Protein AF-A0A183D5P9-F1 (afdb_monomer_lite)

Structure (mmCIF, N/CA/C/O backbone):
data_AF-A0A183D5P9-F1
#
_entry.id   AF-A0A183D5P9-F1
#
loop_
_atom_site.group_PDB
_atom_site.id
_atom_site.type_symbol
_atom_site.label_atom_id
_atom_site.label_alt_id
_atom_site.label_comp_id
_atom_site.label_asym_id
_atom_site.label_entity_id
_atom_site.label_seq_id
_atom_site.pdbx_PDB_ins_code
_atom_site.Cartn_x
_atom_site.Cartn_y
_atom_site.Cartn_z
_atom_site.occupancy
_atom_site.B_iso_or_equiv
_atom_site.auth_seq_id
_atom_site.auth_comp_id
_atom_site.auth_asym_id
_atom_site.auth_atom_id
_atom_site.pdbx_PDB_model_num
ATOM 1 N N . MET A 1 1 ? 6.755 -6.147 8.720 1.00 63.12 1 MET A N 1
ATOM 2 C CA . MET A 1 1 ? 6.532 -4.710 9.011 1.00 63.12 1 MET A CA 1
ATOM 3 C C . MET A 1 1 ? 5.106 -4.245 8.701 1.00 63.12 1 MET A C 1
ATOM 5 O O . MET A 1 1 ? 4.582 -3.468 9.481 1.00 63.12 1 MET A O 1
ATOM 9 N N . ALA A 1 2 ? 4.435 -4.748 7.654 1.00 69.12 2 ALA A N 1
ATOM 10 C CA . ALA A 1 2 ? 3.058 -4.348 7.318 1.00 69.12 2 ALA A CA 1
ATOM 11 C C . ALA A 1 2 ? 2.014 -4.579 8.438 1.00 69.12 2 ALA A C 1
ATOM 13 O O . ALA A 1 2 ? 1.174 -3.718 8.668 1.00 69.12 2 ALA A O 1
ATOM 14 N N . ALA A 1 3 ? 2.102 -5.689 9.183 1.00 77.12 3 ALA A N 1
ATOM 15 C CA . ALA A 1 3 ? 1.143 -6.010 10.249 1.00 77.12 3 ALA A CA 1
ATOM 16 C C . ALA A 1 3 ? 1.073 -4.949 11.367 1.00 77.12 3 ALA A C 1
ATOM 18 O O . ALA A 1 3 ? -0.014 -4.628 11.829 1.00 77.12 3 ALA A O 1
ATOM 19 N N . ALA A 1 4 ? 2.209 -4.357 11.753 1.00 79.06 4 ALA A N 1
ATOM 20 C CA . ALA A 1 4 ? 2.243 -3.307 12.774 1.00 79.06 4 ALA A CA 1
ATOM 21 C C . ALA A 1 4 ? 1.522 -2.028 12.314 1.00 79.06 4 ALA A C 1
ATOM 23 O O . ALA A 1 4 ? 0.860 -1.365 13.100 1.00 79.06 4 ALA A O 1
ATOM 24 N N . ILE A 1 5 ? 1.605 -1.706 11.022 1.00 75.38 5 ILE A N 1
ATOM 25 C CA . ILE A 1 5 ? 0.968 -0.519 10.445 1.00 75.38 5 ILE A CA 1
ATOM 26 C C . ILE A 1 5 ? -0.548 -0.725 10.321 1.00 75.38 5 ILE A C 1
ATOM 28 O O . ILE A 1 5 ? -1.312 0.201 10.568 1.00 75.38 5 ILE A O 1
ATOM 32 N N . ILE A 1 6 ? -0.987 -1.949 10.011 1.00 77.62 6 ILE A N 1
ATOM 33 C CA . ILE A 1 6 ? -2.411 -2.316 10.013 1.00 77.62 6 ILE A CA 1
ATOM 34 C C . ILE A 1 6 ? -2.978 -2.276 11.437 1.00 77.62 6 ILE A C 1
ATOM 36 O O . ILE A 1 6 ? -4.069 -1.753 11.632 1.00 77.62 6 ILE A O 1
ATOM 40 N N . ALA A 1 7 ? -2.235 -2.776 12.431 1.00 83.81 7 ALA A N 1
ATOM 41 C CA . ALA A 1 7 ? -2.645 -2.721 13.835 1.00 83.81 7 ALA A CA 1
ATOM 42 C C . ALA A 1 7 ? -2.844 -1.274 14.316 1.00 83.81 7 ALA A C 1
ATOM 44 O O . ALA A 1 7 ? -3.880 -0.961 14.889 1.00 83.81 7 ALA A O 1
ATOM 45 N N . LEU A 1 8 ? -1.905 -0.383 13.988 1.00 82.69 8 LEU A N 1
ATOM 46 C CA . LEU A 1 8 ? -2.009 1.052 14.271 1.00 82.69 8 LEU A CA 1
ATOM 47 C C . LEU A 1 8 ? -3.186 1.721 13.531 1.00 82.69 8 LEU A C 1
ATOM 49 O O . LEU A 1 8 ? -3.842 2.612 14.063 1.00 82.69 8 LEU A O 1
ATOM 53 N N . GLY A 1 9 ? -3.488 1.270 12.311 1.00 79.81 9 GLY A N 1
ATOM 54 C CA . GLY A 1 9 ? -4.668 1.704 11.562 1.00 79.81 9 GLY A CA 1
ATOM 55 C C . GLY A 1 9 ? -5.990 1.292 12.203 1.00 79.81 9 GLY A C 1
ATOM 56 O O . GLY A 1 9 ? -6.905 2.107 12.281 1.00 79.81 9 GLY A O 1
ATOM 57 N N . LEU A 1 10 ? -6.078 0.050 12.684 1.00 82.00 10 LEU A N 1
ATOM 58 C CA . LEU A 1 10 ? -7.247 -0.472 13.398 1.00 82.00 10 LEU A CA 1
ATOM 59 C C . LEU A 1 10 ? -7.426 0.183 14.771 1.00 82.00 10 LEU A C 1
ATOM 61 O O . LEU A 1 10 ? -8.558 0.404 15.190 1.00 82.00 10 LEU A O 1
ATOM 65 N N . GLU A 1 11 ? -6.328 0.524 15.448 1.00 83.94 11 GLU A N 1
ATOM 66 C CA . GLU A 1 11 ? -6.359 1.305 16.688 1.00 83.94 11 GLU A CA 1
ATOM 67 C C . GLU A 1 11 ? -6.943 2.706 16.448 1.00 83.94 11 GLU A C 1
ATOM 69 O O . GLU A 1 11 ? -7.796 3.159 17.208 1.00 83.94 11 GLU A O 1
ATOM 74 N N . ALA A 1 12 ? -6.545 3.372 15.358 1.00 82.56 12 ALA A N 1
ATOM 75 C CA . ALA A 1 12 ? -7.054 4.697 15.003 1.00 82.56 12 ALA A CA 1
ATOM 76 C C . ALA A 1 12 ? -8.487 4.680 14.433 1.00 82.56 12 ALA A C 1
ATOM 78 O O . ALA A 1 12 ? -9.243 5.630 14.633 1.00 82.56 12 ALA A O 1
ATOM 79 N N . ASN A 1 13 ? -8.870 3.627 13.705 1.00 81.69 13 ASN A N 1
ATOM 80 C CA . ASN A 1 13 ? -10.205 3.456 13.137 1.00 81.69 13 ASN A CA 1
ATOM 81 C C . ASN A 1 13 ? -10.627 1.973 13.192 1.00 81.69 13 ASN A C 1
ATOM 83 O O . ASN A 1 13 ? -10.348 1.217 12.260 1.00 81.69 13 ASN A O 1
ATOM 87 N N . PRO A 1 14 ? -11.374 1.554 14.228 1.00 83.44 14 PRO A N 1
ATOM 88 C CA . PRO A 1 14 ? -11.825 0.167 14.374 1.00 83.44 14 PRO A CA 1
ATOM 89 C C . PRO A 1 14 ? -12.806 -0.298 13.289 1.00 83.44 14 PRO A C 1
ATOM 91 O O . PRO A 1 14 ? -13.046 -1.494 13.152 1.00 83.44 14 PRO A O 1
ATOM 94 N N . SER A 1 15 ? -13.390 0.631 12.522 1.00 84.38 15 SER A N 1
ATOM 95 C CA . SER A 1 15 ? -14.308 0.318 11.418 1.00 84.38 15 SER A CA 1
ATOM 96 C C . SER A 1 15 ? -13.580 0.010 10.105 1.00 84.38 15 SER A C 1
ATOM 98 O O . SER A 1 15 ? -14.241 -0.191 9.087 1.00 84.38 15 SER A O 1
ATOM 100 N N . LEU A 1 16 ? -12.239 -0.009 10.102 1.00 82.44 16 LEU A N 1
ATOM 101 C CA . LEU A 1 16 ? -11.458 -0.352 8.916 1.00 82.44 16 LEU A CA 1
ATOM 102 C C . LEU A 1 16 ? -11.819 -1.763 8.443 1.00 82.44 16 LEU A C 1
ATOM 104 O O . LEU A 1 16 ? -11.669 -2.746 9.174 1.00 82.44 16 LEU A O 1
ATOM 108 N N . THR A 1 17 ? -12.261 -1.879 7.196 1.00 86.75 17 THR A N 1
ATOM 109 C CA . THR A 1 17 ? -12.551 -3.183 6.610 1.00 86.75 17 THR A CA 1
ATOM 110 C C . THR A 1 17 ? -11.290 -3.782 5.996 1.00 86.75 17 THR A C 1
ATOM 112 O O . THR A 1 17 ? -10.328 -3.091 5.654 1.00 86.75 17 THR A O 1
ATOM 115 N N . TRP A 1 18 ? -11.297 -5.095 5.770 1.00 82.25 18 TRP A N 1
ATOM 116 C CA . TRP A 1 18 ? -10.202 -5.770 5.068 1.00 82.25 18 TRP A CA 1
ATOM 117 C C . TRP A 1 18 ? -9.951 -5.204 3.656 1.00 82.25 18 TRP A C 1
ATOM 119 O O . TRP A 1 18 ? -8.828 -5.284 3.156 1.00 82.25 18 TRP A O 1
ATOM 129 N N . ARG A 1 19 ? -10.970 -4.615 3.011 1.00 82.81 19 ARG A N 1
ATOM 130 C CA . ARG A 1 19 ? -10.830 -3.978 1.691 1.00 82.81 19 ARG A CA 1
ATOM 131 C C . ARG A 1 19 ? -10.074 -2.661 1.782 1.00 82.81 19 ARG A C 1
ATOM 133 O O . ARG A 1 19 ? -9.240 -2.394 0.922 1.00 82.81 19 ARG A O 1
ATOM 140 N N . ASP A 1 20 ? -10.298 -1.891 2.840 1.00 81.81 20 ASP A N 1
ATOM 141 C CA . ASP A 1 20 ? -9.569 -0.645 3.087 1.00 81.81 20 ASP A CA 1
ATOM 142 C C . ASP A 1 20 ? -8.088 -0.935 3.326 1.00 81.81 20 ASP A C 1
ATOM 144 O O . ASP A 1 20 ? -7.222 -0.268 2.759 1.00 81.81 20 ASP A O 1
ATOM 148 N N . VAL A 1 21 ? -7.788 -2.010 4.065 1.00 80.69 21 VAL A N 1
ATOM 149 C CA . VAL A 1 21 ? -6.412 -2.497 4.244 1.00 80.69 21 VAL A CA 1
ATOM 150 C C . VAL A 1 21 ? -5.760 -2.823 2.898 1.00 80.69 21 VAL A C 1
ATOM 152 O O . VAL A 1 21 ? -4.620 -2.422 2.652 1.00 80.69 21 VAL A O 1
ATOM 155 N N . GLN A 1 22 ? -6.470 -3.520 2.004 1.00 83.31 22 GLN A N 1
ATOM 156 C CA . GLN A 1 22 ? -5.954 -3.820 0.666 1.00 83.31 22 GLN A CA 1
ATOM 157 C C . GLN A 1 22 ? -5.749 -2.553 -0.168 1.00 83.31 22 GLN A C 1
ATOM 159 O O . GLN A 1 22 ? -4.700 -2.404 -0.790 1.00 83.31 22 GLN A O 1
ATOM 164 N N . HIS A 1 23 ? -6.698 -1.616 -0.150 1.00 80.19 23 HIS A N 1
ATOM 165 C CA . HIS A 1 23 ? -6.570 -0.339 -0.849 1.00 80.19 23 HIS A CA 1
ATOM 166 C C . HIS A 1 23 ? -5.344 0.437 -0.377 1.00 80.19 23 HIS A C 1
ATOM 168 O O . HIS A 1 23 ? -4.526 0.857 -1.195 1.00 80.19 23 HIS A O 1
ATOM 174 N N . VAL A 1 24 ? -5.173 0.579 0.935 1.00 79.25 24 VAL A N 1
ATOM 175 C CA . VAL A 1 24 ? -4.004 1.242 1.515 1.00 79.25 24 VAL A CA 1
ATOM 176 C C . VAL A 1 24 ? -2.726 0.537 1.068 1.00 79.25 24 VAL A C 1
ATOM 178 O O . VAL A 1 24 ? -1.793 1.209 0.637 1.00 79.25 24 VAL A O 1
ATOM 181 N N . ALA A 1 25 ? -2.680 -0.796 1.082 1.00 80.94 25 ALA A N 1
ATOM 182 C CA . ALA A 1 25 ? -1.511 -1.542 0.623 1.00 80.94 25 ALA A CA 1
ATOM 183 C C . ALA A 1 25 ? -1.168 -1.285 -0.849 1.00 80.94 25 ALA A C 1
ATOM 185 O O . ALA A 1 25 ? 0.005 -1.105 -1.168 1.00 80.94 25 ALA A O 1
ATOM 186 N N . VAL A 1 26 ? -2.160 -1.201 -1.734 1.00 81.00 26 VAL A N 1
ATOM 187 C CA . VAL A 1 26 ? -1.936 -0.902 -3.156 1.00 81.00 26 VAL A CA 1
ATOM 188 C C . VAL A 1 26 ? -1.458 0.537 -3.352 1.00 81.00 26 VAL A C 1
ATOM 190 O O . VAL A 1 26 ? -0.447 0.764 -4.010 1.00 81.00 26 VAL A O 1
ATOM 193 N N . TRP A 1 27 ? -2.148 1.510 -2.756 1.00 76.69 27 TRP A N 1
ATOM 194 C CA . TRP A 1 27 ? -1.902 2.938 -2.991 1.00 76.69 27 TRP A CA 1
ATOM 195 C C . TRP A 1 27 ? -0.651 3.489 -2.309 1.00 76.69 27 TRP A C 1
ATOM 197 O O . TRP A 1 27 ? -0.136 4.525 -2.720 1.00 76.69 27 TRP A O 1
ATOM 207 N N . THR A 1 28 ? -0.167 2.820 -1.266 1.00 75.38 28 THR A N 1
ATOM 208 C CA . THR A 1 28 ? 1.031 3.245 -0.520 1.00 75.38 28 THR A CA 1
ATOM 209 C C . THR A 1 28 ? 2.284 2.474 -0.902 1.00 75.38 28 THR A C 1
ATOM 211 O O . THR A 1 28 ? 3.362 2.752 -0.372 1.00 75.38 28 THR A O 1
ATOM 214 N N . SER A 1 29 ? 2.155 1.500 -1.802 1.00 82.62 29 SER A N 1
ATOM 215 C CA . SER A 1 29 ? 3.301 0.764 -2.308 1.00 82.62 29 SER A CA 1
ATOM 216 C C . SER A 1 29 ? 4.100 1.619 -3.283 1.00 82.62 29 SER A C 1
ATOM 218 O O . SER A 1 29 ? 3.543 2.232 -4.192 1.00 82.62 29 SER A O 1
ATOM 220 N N . 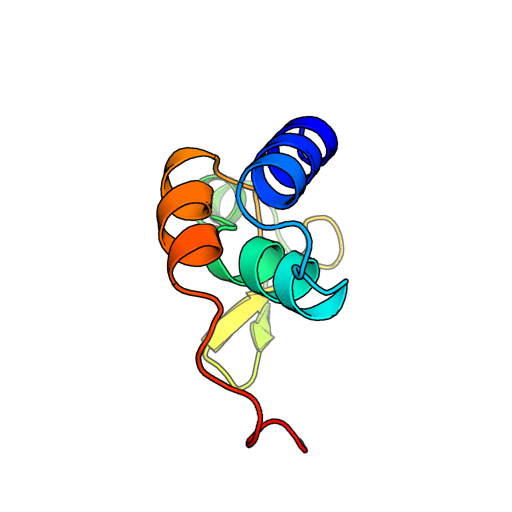ASP A 1 30 ? 5.417 1.633 -3.097 1.00 83.50 30 ASP A N 1
ATOM 221 C CA . ASP A 1 30 ? 6.354 2.282 -4.002 1.00 83.50 30 ASP A CA 1
ATOM 222 C C . ASP A 1 30 ? 7.101 1.224 -4.837 1.00 83.50 30 ASP A C 1
ATOM 224 O O . ASP A 1 30 ? 7.943 0.483 -4.303 1.00 83.50 30 ASP A O 1
ATOM 228 N N . PRO A 1 31 ? 6.792 1.106 -6.141 1.00 82.00 31 PRO A N 1
ATOM 229 C CA . PRO A 1 31 ? 7.504 0.208 -7.038 1.00 82.00 31 PRO A CA 1
ATOM 230 C C . PRO A 1 31 ? 8.864 0.772 -7.467 1.00 82.00 31 PRO A C 1
ATOM 232 O O . PRO A 1 31 ? 9.747 -0.018 -7.801 1.00 82.00 31 PRO A O 1
ATOM 235 N N . ILE A 1 32 ? 9.073 2.098 -7.438 1.00 83.88 32 ILE A N 1
ATOM 236 C CA . ILE A 1 32 ? 10.224 2.786 -8.058 1.00 83.88 32 ILE A CA 1
ATOM 237 C C . ILE A 1 32 ? 11.576 2.202 -7.612 1.00 83.88 32 ILE A C 1
ATOM 239 O O . ILE A 1 32 ? 12.389 1.880 -8.484 1.00 83.88 32 ILE A O 1
ATOM 243 N N . PRO A 1 33 ? 11.830 1.953 -6.311 1.00 81.50 33 PRO A N 1
ATOM 244 C CA . PRO A 1 33 ? 13.102 1.399 -5.850 1.00 81.50 33 PRO A CA 1
ATOM 245 C C . PRO A 1 33 ? 13.374 -0.036 -6.324 1.00 81.50 33 PRO A C 1
ATOM 247 O O . PRO A 1 33 ? 14.487 -0.530 -6.157 1.00 81.50 33 PRO A O 1
ATOM 250 N N . LEU A 1 34 ? 12.361 -0.737 -6.841 1.00 83.31 34 LEU A N 1
ATOM 251 C CA . LEU A 1 34 ? 12.454 -2.117 -7.316 1.00 83.31 34 LEU A CA 1
ATOM 252 C C . LEU A 1 34 ? 12.392 -2.233 -8.845 1.00 83.31 34 LEU A C 1
ATOM 254 O O . LEU A 1 34 ? 12.698 -3.307 -9.361 1.00 83.31 34 LEU A O 1
ATOM 258 N N . LEU A 1 35 ? 12.030 -1.163 -9.564 1.00 82.75 35 LEU A N 1
ATOM 259 C CA . LEU A 1 35 ? 11.908 -1.175 -11.027 1.00 82.75 35 LEU A CA 1
ATOM 260 C C . LEU A 1 35 ? 13.250 -1.409 -11.730 1.00 82.75 35 LEU A C 1
ATOM 262 O O . LEU A 1 35 ? 13.296 -2.100 -12.738 1.00 82.75 35 LEU A O 1
ATOM 266 N N . ILE A 1 36 ? 14.336 -0.833 -11.208 1.00 78.88 36 ILE A N 1
ATOM 267 C CA . ILE A 1 36 ? 15.638 -0.803 -11.898 1.00 78.88 36 ILE A CA 1
ATOM 268 C C . ILE A 1 36 ? 16.355 -2.158 -11.829 1.00 78.88 36 ILE A C 1
ATOM 270 O O . ILE A 1 36 ? 17.067 -2.530 -12.754 1.00 78.88 36 ILE A O 1
ATOM 274 N N . SER A 1 37 ? 16.183 -2.896 -10.732 1.00 78.62 37 SER A N 1
ATOM 275 C CA . SER A 1 37 ? 16.940 -4.122 -10.446 1.00 78.62 37 SER A CA 1
ATOM 276 C C . SER A 1 37 ? 16.134 -5.411 -10.599 1.00 78.62 37 SER A C 1
ATOM 278 O O . SER A 1 37 ? 16.670 -6.486 -10.343 1.00 78.62 37 SER A O 1
ATOM 280 N N . ASN A 1 38 ? 14.855 -5.328 -10.983 1.00 81.44 38 ASN A N 1
ATOM 281 C CA . ASN A 1 38 ? 13.988 -6.498 -11.109 1.00 81.44 38 ASN A CA 1
ATOM 282 C C . ASN A 1 38 ? 13.188 -6.440 -12.407 1.00 81.44 38 ASN A C 1
ATOM 284 O O . ASN A 1 38 ? 12.482 -5.471 -12.663 1.00 81.44 38 ASN A O 1
ATOM 288 N N . GLU A 1 39 ? 13.252 -7.510 -13.191 1.00 85.25 39 GLU A N 1
ATOM 289 C CA . GLU A 1 39 ? 12.467 -7.675 -14.414 1.00 85.25 39 GLU A CA 1
ATOM 290 C C . GLU A 1 39 ? 11.038 -8.170 -14.105 1.00 85.25 39 GLU A C 1
ATOM 292 O O . GLU A 1 39 ? 10.728 -8.598 -12.988 1.00 85.25 39 GLU A O 1
ATOM 297 N N . GLY A 1 40 ? 10.143 -8.120 -15.098 1.00 86.56 40 GLY A N 1
ATOM 298 C CA . GLY A 1 40 ? 8.781 -8.663 -14.983 1.00 86.56 40 GLY A CA 1
ATOM 299 C C . GLY A 1 40 ? 7.728 -7.699 -14.427 1.00 86.56 40 GLY A C 1
ATOM 300 O O . GLY A 1 40 ? 6.659 -8.131 -13.998 1.00 86.56 40 GLY A O 1
ATOM 301 N N . TRP A 1 41 ? 8.006 -6.394 -14.423 1.00 89.69 41 TRP A N 1
ATOM 302 C CA . TRP A 1 41 ? 6.995 -5.377 -14.139 1.00 89.69 41 TRP A CA 1
ATOM 303 C C . TRP A 1 41 ? 6.055 -5.184 -15.330 1.00 89.69 41 TRP A C 1
ATOM 305 O O . TRP A 1 41 ? 6.491 -5.043 -16.470 1.00 89.69 41 TRP A O 1
ATOM 315 N N . SER A 1 42 ? 4.759 -5.112 -15.050 1.00 90.94 42 SER A N 1
ATOM 316 C CA . SER A 1 42 ? 3.707 -4.790 -16.016 1.00 90.94 42 SER A CA 1
ATOM 317 C C . SER A 1 42 ? 2.830 -3.668 -15.468 1.00 90.94 42 SER A C 1
ATOM 319 O O . SER A 1 42 ? 2.736 -3.496 -14.254 1.00 90.94 42 SER A O 1
ATOM 321 N N . LYS A 1 43 ? 2.201 -2.879 -16.340 1.00 90.19 43 LYS A N 1
ATOM 322 C CA . LYS A 1 43 ? 1.197 -1.894 -15.918 1.00 90.19 43 LYS A CA 1
ATOM 323 C C . LYS A 1 43 ? -0.199 -2.480 -16.081 1.00 90.19 43 LYS A C 1
ATOM 325 O O . LYS A 1 43 ? -0.507 -3.038 -17.130 1.00 90.19 43 LYS A O 1
ATOM 330 N N . ASN A 1 44 ? -1.043 -2.325 -15.065 1.00 87.94 44 ASN A N 1
ATOM 331 C CA . ASN A 1 44 ? -2.459 -2.674 -15.167 1.00 87.94 44 ASN A CA 1
ATOM 332 C C . ASN A 1 44 ? -3.259 -1.587 -15.918 1.00 87.94 44 ASN A C 1
ATOM 334 O O . ASN A 1 44 ? -2.728 -0.530 -16.261 1.00 87.94 44 ASN A O 1
ATOM 338 N N . ALA A 1 45 ? -4.561 -1.818 -16.128 1.00 87.38 45 ALA A N 1
ATOM 339 C CA . ALA A 1 45 ? -5.455 -0.876 -16.816 1.00 87.38 45 ALA A CA 1
ATOM 340 C C . ALA A 1 45 ? -5.582 0.497 -16.120 1.00 87.38 45 ALA A C 1
ATOM 342 O O . ALA A 1 45 ? -5.948 1.483 -16.751 1.00 87.38 45 ALA A O 1
ATOM 343 N N . ARG A 1 46 ? -5.240 0.579 -14.829 1.00 82.44 46 ARG A N 1
ATOM 344 C CA . ARG A 1 46 ? -5.209 1.825 -14.048 1.00 82.44 46 ARG A CA 1
ATOM 345 C C . ARG A 1 46 ? -3.837 2.507 -14.052 1.00 82.44 46 ARG A C 1
ATOM 347 O O . ARG A 1 46 ? -3.658 3.504 -13.361 1.00 82.44 46 ARG A O 1
ATOM 354 N N . GLY A 1 47 ? -2.866 1.965 -14.787 1.00 85.06 47 GLY A N 1
ATOM 355 C CA . GLY A 1 47 ? -1.508 2.496 -14.883 1.00 85.06 47 GLY A CA 1
ATOM 356 C C . GLY A 1 47 ? -0.597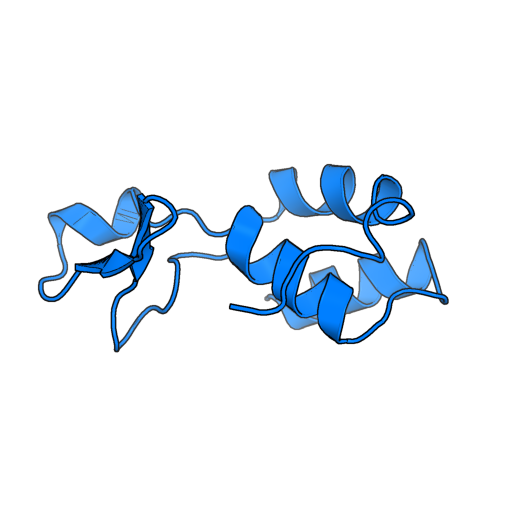 2.172 -13.694 1.00 85.06 47 GLY A C 1
ATOM 357 O O . GLY A 1 47 ? 0.515 2.696 -13.640 1.00 85.06 47 GLY A O 1
ATOM 358 N N . LEU A 1 48 ? -1.025 1.311 -12.764 1.00 85.12 48 LEU A N 1
ATOM 359 C CA . LEU A 1 48 ? -0.211 0.876 -11.626 1.00 85.12 48 LEU A CA 1
ATOM 360 C C . LEU A 1 48 ? 0.742 -0.246 -12.041 1.00 85.12 48 LEU A C 1
ATOM 362 O O . LEU A 1 48 ? 0.353 -1.159 -12.771 1.00 85.12 48 LEU A O 1
ATOM 366 N N . PHE A 1 49 ? 1.976 -0.189 -11.542 1.00 88.75 49 PHE A N 1
ATOM 367 C CA . PHE A 1 49 ? 2.978 -1.226 -11.765 1.00 88.75 49 PHE A CA 1
ATOM 368 C C . PHE A 1 49 ? 2.721 -2.445 -10.877 1.00 88.75 49 PHE A C 1
ATOM 370 O O . PHE A 1 49 ? 2.511 -2.310 -9.674 1.00 88.75 49 PHE A O 1
ATOM 377 N N . VAL A 1 50 ? 2.778 -3.632 -11.477 1.00 87.38 50 VAL A N 1
ATOM 378 C CA . VAL A 1 50 ? 2.593 -4.921 -10.812 1.00 87.38 50 VAL A CA 1
ATOM 379 C C . VAL A 1 50 ? 3.692 -5.881 -11.248 1.00 87.38 50 VAL A C 1
ATOM 381 O O . VAL A 1 50 ? 3.972 -6.020 -12.440 1.00 87.38 50 VAL A O 1
ATOM 384 N N . ASN A 1 51 ? 4.294 -6.563 -10.280 1.00 90.00 51 ASN A N 1
ATOM 385 C CA . ASN A 1 51 ? 5.261 -7.631 -10.493 1.00 90.00 51 ASN A CA 1
ATOM 386 C C . ASN A 1 51 ? 4.770 -8.920 -9.811 1.00 90.00 51 ASN A C 1
ATOM 388 O O . ASN A 1 51 ? 4.346 -8.855 -8.656 1.00 90.00 51 ASN A O 1
ATOM 392 N N . PRO A 1 52 ? 4.875 -10.100 -10.447 1.00 86.06 52 PRO A N 1
ATOM 393 C CA . PRO A 1 52 ? 4.457 -11.369 -9.842 1.00 86.06 52 PRO A CA 1
ATOM 394 C C . PRO A 1 52 ? 5.138 -11.681 -8.501 1.00 86.06 52 PRO A C 1
ATOM 396 O O . PRO A 1 52 ? 4.564 -12.361 -7.656 1.00 86.06 52 PRO A O 1
ATOM 399 N N . ARG A 1 53 ? 6.362 -11.181 -8.296 1.00 85.06 53 ARG A N 1
ATOM 400 C CA . ARG A 1 53 ? 7.163 -11.404 -7.088 1.00 85.06 53 ARG A CA 1
ATOM 401 C C . ARG A 1 53 ? 6.958 -10.332 -6.020 1.00 85.06 53 ARG A C 1
ATOM 403 O O . ARG A 1 53 ? 7.068 -10.633 -4.835 1.00 85.06 53 ARG A O 1
ATOM 410 N N . PHE A 1 54 ? 6.694 -9.092 -6.428 1.00 85.31 54 PHE A N 1
ATOM 411 C CA . PHE A 1 54 ? 6.685 -7.929 -5.530 1.00 85.31 54 PHE A CA 1
ATOM 412 C C . PHE A 1 54 ? 5.323 -7.234 -5.408 1.00 85.31 54 PHE A C 1
ATOM 414 O O . PHE A 1 54 ? 5.208 -6.245 -4.686 1.00 85.31 54 PHE A O 1
ATOM 421 N N . GLY A 1 55 ? 4.289 -7.720 -6.098 1.00 87.25 55 GLY A N 1
ATOM 422 C CA . GLY A 1 55 ? 2.986 -7.062 -6.150 1.00 87.25 55 GLY A CA 1
ATOM 423 C C . GLY A 1 55 ? 3.124 -5.632 -6.671 1.00 87.25 55 GLY A C 1
ATOM 424 O O . GLY A 1 55 ? 3.717 -5.418 -7.726 1.00 87.25 55 GLY A O 1
ATOM 425 N N . PHE A 1 56 ? 2.616 -4.659 -5.914 1.00 85.19 56 PHE A N 1
ATOM 426 C CA . PHE A 1 56 ? 2.677 -3.232 -6.256 1.00 85.19 56 PHE A CA 1
ATOM 427 C C . PHE A 1 56 ? 3.972 -2.528 -5.814 1.00 85.19 56 PHE A C 1
ATOM 429 O O . PHE A 1 56 ? 4.138 -1.340 -6.077 1.00 85.19 56 PHE A O 1
ATOM 436 N N . GLY A 1 57 ? 4.901 -3.232 -5.158 1.00 84.62 57 GLY A N 1
ATOM 437 C CA . GLY A 1 57 ? 6.162 -2.663 -4.680 1.00 84.62 57 GLY A CA 1
ATOM 438 C C . GLY A 1 57 ? 6.323 -2.713 -3.164 1.00 84.62 57 GLY A C 1
ATOM 439 O O . GLY A 1 57 ? 5.720 -3.536 -2.476 1.00 84.62 57 GLY A O 1
ATOM 440 N N . LYS A 1 58 ? 7.199 -1.857 -2.628 1.00 79.81 58 LYS A N 1
ATOM 441 C CA . LYS A 1 58 ? 7.479 -1.826 -1.186 1.00 79.81 58 LYS A CA 1
ATOM 442 C C . LYS A 1 58 ? 6.425 -1.003 -0.460 1.00 79.81 58 LYS A C 1
ATOM 444 O O . LYS A 1 58 ? 6.209 0.155 -0.789 1.00 79.81 58 LYS A O 1
ATOM 449 N N . PHE A 1 59 ? 5.846 -1.580 0.584 1.00 68.94 59 PHE A N 1
ATOM 450 C CA . PHE A 1 59 ? 4.905 -0.896 1.466 1.00 68.94 59 PHE A CA 1
ATOM 451 C C . PHE A 1 59 ? 5.600 0.245 2.233 1.00 68.94 59 PHE A C 1
ATOM 453 O O . PHE A 1 59 ? 6.508 -0.021 3.029 1.00 68.94 59 PHE A O 1
ATOM 460 N N . PHE A 1 60 ? 5.196 1.501 2.003 1.00 68.62 60 PHE A N 1
ATOM 461 C CA . PHE A 1 60 ? 5.829 2.674 2.614 1.00 68.62 60 PHE A CA 1
ATOM 462 C C . PHE A 1 60 ? 4.949 3.339 3.681 1.00 68.62 60 PHE A C 1
ATOM 464 O O . PHE A 1 60 ? 3.870 3.853 3.408 1.00 68.62 60 PHE A O 1
ATOM 471 N N . HIS A 1 61 ? 5.458 3.383 4.911 1.00 63.12 61 HIS A N 1
ATOM 472 C CA . HIS A 1 61 ? 4.738 3.794 6.121 1.00 63.12 61 HIS A CA 1
ATOM 473 C C . HIS A 1 61 ? 4.216 5.248 6.127 1.00 63.12 61 HIS A C 1
ATOM 475 O O . HIS A 1 61 ? 3.130 5.483 6.661 1.00 63.12 61 HIS A O 1
ATOM 481 N N . LEU A 1 62 ? 4.932 6.225 5.551 1.00 61.03 62 LEU A N 1
ATOM 482 C CA . LEU A 1 62 ? 4.554 7.645 5.696 1.00 61.03 62 LEU A CA 1
ATOM 483 C C . LEU A 1 62 ? 3.260 8.010 4.948 1.00 61.03 62 LEU A C 1
ATOM 485 O O . LEU A 1 62 ? 2.541 8.910 5.372 1.00 61.03 62 LEU A O 1
ATOM 489 N N . ASN A 1 63 ? 2.920 7.284 3.880 1.00 63.91 63 ASN A N 1
ATOM 490 C CA . ASN A 1 63 ? 1.714 7.551 3.087 1.00 63.91 63 ASN A CA 1
ATOM 491 C C . ASN A 1 63 ? 0.469 6.822 3.625 1.00 63.91 63 ASN A C 1
ATOM 493 O O . ASN A 1 63 ? -0.656 7.147 3.247 1.00 63.91 63 ASN A O 1
ATOM 497 N N . VAL A 1 64 ? 0.658 5.859 4.533 1.00 66.38 64 VAL A N 1
ATOM 498 C CA . VAL A 1 64 ? -0.402 4.984 5.057 1.00 66.38 64 VAL A CA 1
ATOM 499 C C . VAL A 1 64 ? -1.317 5.719 6.029 1.00 66.38 64 VAL A C 1
ATOM 501 O O . VAL A 1 64 ? -2.536 5.662 5.890 1.00 66.38 64 VAL A O 1
ATOM 504 N N . TRP A 1 65 ? -0.752 6.475 6.966 1.00 63.41 65 TRP A N 1
ATOM 505 C CA . TRP A 1 65 ? -1.523 7.197 7.983 1.00 63.41 65 TRP A CA 1
ATOM 506 C C . TRP A 1 65 ? -2.508 8.204 7.397 1.00 63.41 65 TRP A C 1
ATOM 508 O O . TRP A 1 65 ? -3.646 8.308 7.851 1.00 63.41 65 TRP A O 1
ATOM 518 N N . LYS A 1 66 ? -2.090 8.898 6.335 1.00 65.31 66 LYS A N 1
ATOM 519 C CA . LYS A 1 66 ? -2.923 9.883 5.646 1.00 65.31 66 LYS A CA 1
ATOM 520 C C . LYS A 1 66 ? -4.150 9.237 5.002 1.00 65.31 66 LYS A C 1
ATOM 522 O O . LYS A 1 66 ? -5.238 9.789 5.091 1.00 65.31 66 LYS A O 1
ATOM 527 N N . LEU A 1 67 ? -3.989 8.055 4.407 1.00 66.50 67 LEU A N 1
ATOM 528 C CA . LEU A 1 67 ? -5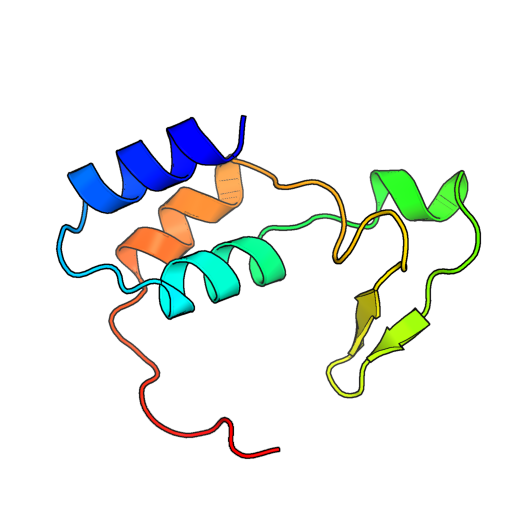.087 7.334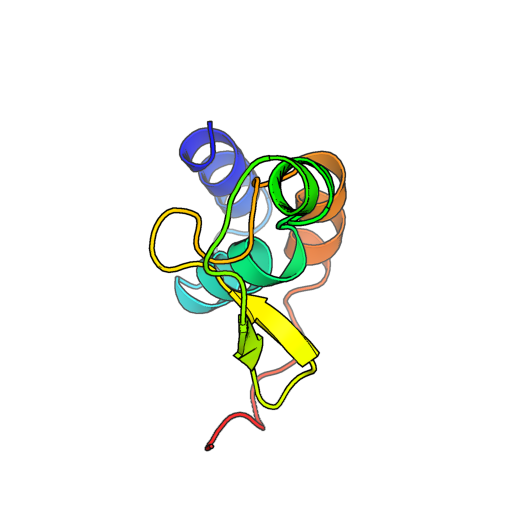 3.759 1.00 66.50 67 LEU A CA 1
ATOM 529 C C . LEU A 1 67 ? -5.991 6.604 4.759 1.00 66.50 67 LEU A C 1
ATOM 531 O O . LEU A 1 67 ? -7.199 6.553 4.543 1.00 66.50 67 LEU A O 1
ATOM 535 N N . MET A 1 68 ? -5.453 6.097 5.873 1.00 66.56 68 MET A N 1
ATOM 536 C CA . MET A 1 68 ? -6.267 5.418 6.893 1.00 66.56 68 MET A CA 1
ATOM 537 C C . MET A 1 68 ? -7.249 6.372 7.584 1.00 66.56 68 MET A C 1
ATOM 539 O O . MET A 1 68 ? -8.399 5.995 7.798 1.00 66.56 68 MET A O 1
ATOM 543 N N . LEU A 1 69 ? -6.858 7.630 7.819 1.00 63.50 69 LEU A N 1
ATOM 544 C CA . LEU A 1 69 ? -7.751 8.668 8.357 1.00 63.50 69 LEU A CA 1
ATOM 545 C C . LEU A 1 69 ? -8.790 9.174 7.340 1.00 63.50 69 LEU A C 1
ATOM 547 O O . LEU A 1 69 ? -9.830 9.697 7.727 1.00 63.50 69 LEU A O 1
ATOM 551 N N . GLN A 1 70 ? -8.523 9.014 6.042 1.00 60.44 70 GLN A N 1
ATOM 552 C CA . GLN A 1 70 ? -9.360 9.528 4.953 1.00 60.44 70 GLN A CA 1
ATOM 553 C C . GLN A 1 70 ? -10.323 8.467 4.380 1.00 60.44 70 GLN A C 1
ATOM 555 O O . GLN A 1 70 ? -11.154 8.775 3.528 1.00 60.44 70 GLN A O 1
ATOM 560 N N . SER A 1 71 ? -10.249 7.224 4.873 1.00 54.53 71 SER A N 1
ATOM 561 C CA . SER A 1 71 ? -10.921 6.026 4.337 1.00 54.53 71 SER A CA 1
ATOM 562 C C . SER A 1 71 ? -12.449 5.941 4.538 1.00 54.53 71 SER A C 1
ATOM 564 O O . SER A 1 71 ? -13.029 4.869 4.423 1.00 54.53 71 SER A O 1
ATOM 566 N N . GLN A 1 72 ? -13.146 7.058 4.766 1.00 50.56 72 GLN A N 1
ATOM 567 C CA . GLN A 1 72 ? -14.620 7.091 4.812 1.00 50.56 72 GLN A CA 1
ATOM 568 C C . GLN A 1 72 ? -15.286 7.314 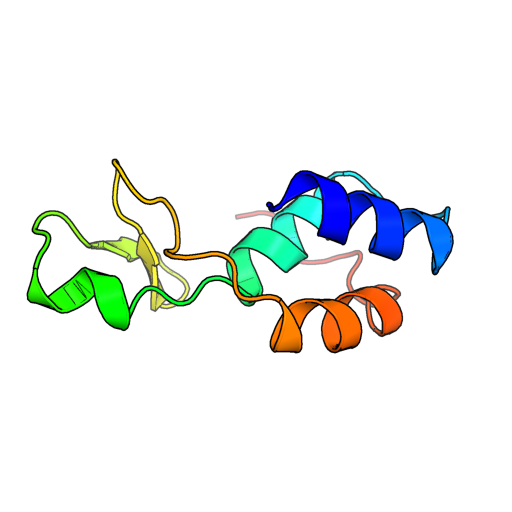3.435 1.00 50.56 72 GLN A C 1
ATOM 570 O O . GLN A 1 72 ? -16.510 7.357 3.356 1.00 50.56 72 GLN A O 1
ATOM 575 N N . ILE A 1 73 ? -14.535 7.460 2.332 1.00 47.28 73 ILE A N 1
ATOM 576 C CA . ILE A 1 73 ? -15.120 7.777 1.013 1.00 47.28 73 ILE A CA 1
ATOM 577 C C . ILE A 1 73 ? -14.496 6.928 -0.106 1.00 47.28 73 ILE A C 1
ATOM 579 O O . ILE A 1 73 ? -13.506 7.318 -0.714 1.00 47.28 73 ILE A O 1
ATOM 583 N N . GLN A 1 74 ? -15.099 5.768 -0.379 1.00 47.16 74 GLN A N 1
ATOM 584 C CA . GLN A 1 74 ? -15.634 5.365 -1.696 1.00 47.16 74 GLN A CA 1
ATOM 585 C C . GLN A 1 74 ? -16.174 3.929 -1.608 1.00 47.16 74 GLN A C 1
ATOM 587 O O . GLN A 1 74 ? -15.629 2.973 -2.157 1.00 47.16 74 GLN A O 1
ATOM 592 N N . TYR A 1 75 ? -17.306 3.784 -0.921 1.00 47.62 75 TYR A N 1
ATOM 593 C CA . TYR A 1 75 ? -18.289 2.799 -1.356 1.00 47.62 75 TYR A CA 1
ATOM 594 C C . TYR A 1 75 ? -18.825 3.297 -2.710 1.00 47.62 75 TYR A C 1
ATOM 596 O O . TYR A 1 75 ? -19.012 4.500 -2.871 1.00 47.62 75 TYR A O 1
ATOM 604 N N . TYR A 1 76 ? -19.050 2.390 -3.661 1.00 44.28 76 TYR A N 1
ATOM 605 C CA . TYR A 1 76 ? -19.469 2.627 -5.055 1.00 44.28 76 TYR A CA 1
ATOM 606 C C . TYR A 1 76 ? -18.330 2.957 -6.044 1.00 44.28 76 TYR A C 1
ATOM 608 O O . TYR A 1 76 ? -17.611 3.934 -5.886 1.00 44.28 76 TYR A O 1
ATOM 616 N N . LEU A 1 77 ? -18.261 2.160 -7.122 1.00 42.66 77 LEU A N 1
ATOM 617 C CA . LEU A 1 77 ? -17.402 2.261 -8.321 1.00 42.66 77 LEU A CA 1
ATOM 618 C C . LEU A 1 77 ? -16.128 1.399 -8.385 1.00 42.66 77 LEU A C 1
ATOM 620 O O . LEU A 1 77 ? -15.110 1.890 -8.847 1.00 42.66 77 LEU A O 1
ATOM 624 N N . TRP A 1 78 ? -16.200 0.104 -8.048 1.00 41.44 78 TRP A N 1
ATOM 625 C CA . TRP A 1 78 ? -15.312 -0.910 -8.656 1.00 41.44 78 TRP A CA 1
ATOM 626 C C . TRP A 1 78 ? -16.078 -2.224 -8.891 1.00 41.44 78 TRP A C 1
ATOM 628 O O . TRP A 1 78 ? -15.922 -3.201 -8.163 1.00 41.44 78 TRP A O 1
ATOM 638 N N . ILE A 1 79 ? -16.957 -2.221 -9.898 1.00 40.00 79 ILE A N 1
ATOM 639 C CA . ILE A 1 79 ? -17.183 -3.406 -10.732 1.00 40.00 79 ILE A CA 1
ATOM 640 C C . ILE A 1 79 ? -16.391 -3.119 -12.014 1.00 40.00 79 ILE A C 1
ATOM 642 O O . ILE A 1 79 ? -16.627 -2.079 -12.630 1.00 40.00 79 ILE A O 1
ATOM 646 N N . PHE A 1 80 ? -15.498 -4.053 -12.357 1.00 47.16 80 PHE A N 1
ATOM 647 C CA . PHE A 1 80 ? -14.503 -4.055 -13.444 1.00 47.16 80 PHE A CA 1
ATOM 648 C C . PHE A 1 80 ? -13.202 -3.281 -13.177 1.00 47.16 80 PHE A C 1
ATOM 650 O O . PHE A 1 80 ? -13.240 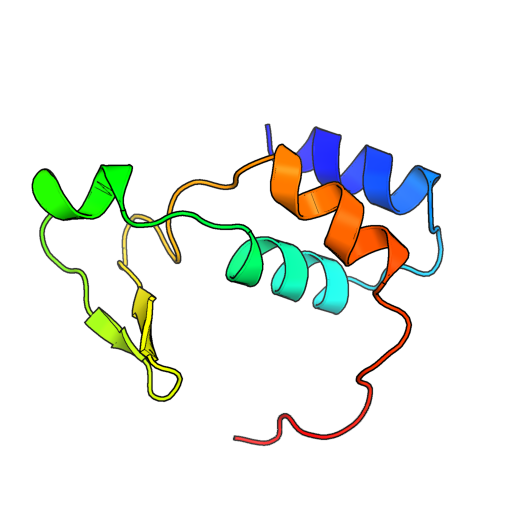-2.067 -12.883 1.00 47.16 80 PHE A O 1
#

Foldseek 3Di:
DLVVLVVVLCVVPVPDDPVLSVVLQQVQADCVVVVPPDDAWDADPVRQTQHPVAGRHHRDRPSNVVSSVVVPDDDDDDPD

Sequence (80 aa):
MAAAIIALGLEANPSLTWRDVQHVAVWTSDPIPLLISNEGWSKNARGLFVNPRFGFGKFFHLNVWKLMLQSQIQYYLWIF

Secondary structure (DSSP, 8-state):
-HHHHHHHHHHH-TT--HHHHHHHHHHTEE-HHHHTT----EE-TTS-EEBTTTBT-EE-HHHHHHHHHHTT---S----

pLDDT: mean 75.35, std 13.4, range [40.0, 90.94]

InterPro domains:
  IPR036852 Peptidase S8/S53 domain superfamily [G3DSA:3.40.50.200] (1-69)
  IPR036852 Peptidase S8/S53 domain superfamily [SSF52743] (2-68)

Radius of gyration: 13.64 Å; chains: 1; bounding box: 36×21×34 Å

Organism: NCBI:txid637853